Protein AF-A0A364NWC5-F1 (afdb_monomer_lite)

Secondary structure (DSSP, 8-state):
--------------TTHHHHHHHHHHHHHHHHHHHHHHHHHHHHHHHHHHHHHTS-HHHHHHTT--GGGHHHHHHH--PPPP-

Structure (mmCIF, N/CA/C/O backbone):
data_AF-A0A364NWC5-F1
#
_entry.id   AF-A0A364NWC5-F1
#
loop_
_atom_site.group_PDB
_atom_site.id
_atom_site.type_symbol
_atom_site.label_atom_id
_atom_site.label_alt_id
_atom_site.label_comp_id
_atom_site.label_asym_id
_atom_site.label_entity_id
_atom_site.label_seq_id
_atom_site.pdbx_PDB_ins_code
_atom_site.Cartn_x
_atom_site.Cartn_y
_atom_site.Cartn_z
_atom_site.occupancy
_atom_site.B_iso_or_equiv
_atom_site.auth_seq_id
_atom_site.auth_comp_id
_atom_site.auth_asym_id
_atom_site.auth_atom_id
_atom_site.pdbx_PDB_model_num
ATOM 1 N N . MET A 1 1 ? 54.167 -8.124 -65.179 1.00 39.41 1 MET A N 1
ATOM 2 C CA . MET A 1 1 ? 52.752 -8.209 -64.761 1.00 39.41 1 MET A CA 1
ATOM 3 C C . MET A 1 1 ? 52.750 -8.459 -63.260 1.00 39.41 1 MET A C 1
ATOM 5 O O . MET A 1 1 ? 53.173 -9.529 -62.853 1.00 39.41 1 MET A O 1
ATOM 9 N N . SER A 1 2 ? 52.436 -7.442 -62.452 1.00 42.88 2 SER A N 1
ATOM 10 C CA . SER A 1 2 ? 52.520 -7.491 -60.983 1.00 42.88 2 SER A CA 1
ATOM 11 C C . SER A 1 2 ? 51.105 -7.388 -60.417 1.00 42.88 2 SER A C 1
ATOM 13 O O . SER A 1 2 ? 50.410 -6.422 -60.723 1.00 42.88 2 SER A O 1
ATOM 15 N N . LEU A 1 3 ? 50.656 -8.399 -59.672 1.00 53.97 3 LEU A N 1
ATOM 16 C CA . LEU A 1 3 ? 49.344 -8.425 -59.024 1.00 53.97 3 LEU A CA 1
ATOM 17 C C . LEU A 1 3 ? 49.538 -8.085 -57.544 1.00 53.97 3 LEU A C 1
ATOM 19 O O . LEU A 1 3 ? 50.067 -8.892 -56.783 1.00 53.97 3 LEU A O 1
ATOM 23 N N . SER A 1 4 ? 49.132 -6.884 -57.139 1.00 56.00 4 SER A N 1
ATOM 24 C CA . SER A 1 4 ? 49.033 -6.517 -55.725 1.00 56.00 4 SER A CA 1
ATOM 25 C C . SER A 1 4 ? 47.781 -7.162 -55.117 1.00 56.00 4 SER A C 1
ATOM 27 O O . SER A 1 4 ? 46.700 -7.013 -55.690 1.00 56.00 4 SER A O 1
ATOM 29 N N . PRO A 1 5 ? 47.868 -7.851 -53.966 1.00 61.50 5 PRO A N 1
ATOM 30 C CA . PRO A 1 5 ? 46.684 -8.322 -53.268 1.00 61.50 5 PRO A CA 1
ATOM 31 C C . PRO A 1 5 ? 46.018 -7.149 -52.539 1.00 61.50 5 PRO A C 1
ATOM 33 O O . PRO A 1 5 ? 46.614 -6.507 -51.675 1.00 61.50 5 PRO A O 1
ATOM 36 N N . THR A 1 6 ? 44.763 -6.870 -52.885 1.00 60.12 6 THR A N 1
ATOM 37 C CA . THR A 1 6 ? 43.882 -5.994 -52.109 1.00 60.12 6 THR A CA 1
ATOM 38 C C . THR A 1 6 ? 43.592 -6.665 -50.768 1.00 60.12 6 THR A C 1
ATOM 40 O O . THR A 1 6 ? 42.836 -7.632 -50.692 1.00 60.12 6 THR A O 1
ATOM 43 N N . MET A 1 7 ? 44.206 -6.161 -49.699 1.00 46.47 7 MET A N 1
ATOM 44 C CA . MET A 1 7 ? 43.829 -6.498 -48.328 1.00 46.47 7 MET A CA 1
ATOM 45 C C . MET A 1 7 ? 42.436 -5.914 -48.056 1.00 46.47 7 MET A C 1
ATOM 47 O O . MET A 1 7 ? 42.271 -4.704 -47.920 1.00 46.47 7 MET A O 1
ATOM 51 N N . SER A 1 8 ? 41.427 -6.782 -48.019 1.00 58.41 8 SER A N 1
ATOM 52 C CA . SER A 1 8 ? 40.085 -6.438 -47.548 1.00 58.41 8 SER A CA 1
ATOM 53 C C . SER A 1 8 ? 40.145 -6.214 -46.030 1.00 58.41 8 SER A C 1
ATOM 55 O O . SER A 1 8 ? 40.689 -7.077 -45.333 1.00 58.41 8 SER A O 1
ATOM 57 N N . PRO A 1 9 ? 39.622 -5.104 -45.477 1.00 52.97 9 PRO A N 1
ATOM 58 C CA . PRO A 1 9 ? 39.556 -4.936 -44.034 1.00 52.97 9 PRO A CA 1
ATOM 59 C C . PRO A 1 9 ? 38.577 -5.971 -43.480 1.00 52.97 9 PRO A C 1
ATOM 61 O O . PRO A 1 9 ? 37.382 -5.941 -43.778 1.00 52.97 9 PRO A O 1
ATOM 64 N N . GLY A 1 10 ? 39.107 -6.919 -42.704 1.00 48.59 10 GLY A N 1
ATOM 65 C CA . GLY A 1 10 ? 38.311 -7.879 -41.955 1.00 48.59 10 GLY A CA 1
ATOM 66 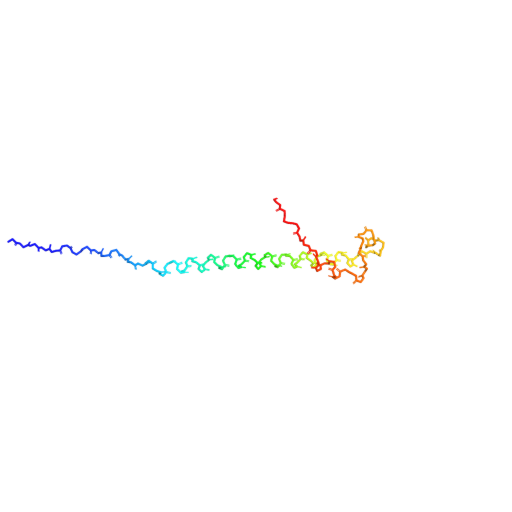C C . GLY A 1 10 ? 37.283 -7.127 -41.120 1.00 48.59 10 GLY A C 1
ATOM 67 O O . GLY A 1 10 ? 37.632 -6.297 -40.281 1.00 48.59 10 GLY A O 1
ATOM 68 N N . VAL A 1 11 ? 36.012 -7.390 -41.411 1.00 55.16 11 VAL A N 1
ATOM 69 C CA . VAL A 1 11 ? 34.865 -6.907 -40.650 1.00 55.16 11 VAL A CA 1
ATOM 70 C C . VAL A 1 11 ? 35.112 -7.228 -39.180 1.00 55.16 11 VAL A C 1
ATOM 72 O O . VAL A 1 11 ? 35.365 -8.375 -38.822 1.00 55.16 11 VAL A O 1
ATOM 75 N N . ALA A 1 12 ? 35.089 -6.184 -38.354 1.00 52.53 12 ALA A N 1
ATOM 76 C CA . ALA A 1 12 ? 35.279 -6.264 -36.919 1.00 52.53 12 ALA A CA 1
ATOM 77 C C . ALA A 1 12 ? 34.319 -7.293 -36.309 1.00 52.53 12 ALA A C 1
ATOM 79 O O . ALA A 1 12 ? 33.114 -7.050 -36.213 1.00 52.53 12 ALA A O 1
ATOM 80 N N . ASP A 1 13 ? 34.858 -8.426 -35.862 1.00 50.69 13 ASP A N 1
ATOM 81 C CA . ASP A 1 13 ? 34.117 -9.408 -35.077 1.00 50.69 13 ASP A CA 1
ATOM 82 C C . ASP A 1 13 ? 34.034 -8.938 -33.615 1.00 50.69 13 ASP A C 1
ATOM 84 O O . ASP A 1 13 ? 34.603 -9.504 -32.686 1.00 50.69 13 ASP A O 1
ATOM 88 N N . SER A 1 14 ? 33.336 -7.821 -33.404 1.00 55.41 14 SER A N 1
ATOM 89 C CA . SER A 1 14 ? 32.995 -7.292 -32.080 1.00 55.41 14 SER A CA 1
ATOM 90 C C . SER A 1 14 ? 31.682 -7.914 -31.579 1.00 55.41 14 SER A C 1
ATOM 92 O O . SER A 1 14 ? 30.804 -7.218 -31.069 1.00 55.41 14 SER A O 1
ATOM 94 N N . ALA A 1 15 ? 31.483 -9.220 -31.769 1.00 56.81 15 ALA A N 1
ATOM 95 C CA . ALA A 1 15 ? 30.196 -9.878 -31.531 1.00 56.81 15 ALA A CA 1
ATOM 96 C C . ALA A 1 15 ? 29.920 -10.420 -30.104 1.00 56.81 15 ALA A C 1
ATOM 98 O O . ALA A 1 15 ? 28.737 -10.598 -29.790 1.00 56.81 15 ALA A O 1
ATOM 99 N N . PRO A 1 16 ? 30.886 -10.641 -29.183 1.00 52.28 16 PRO A N 1
ATOM 100 C CA . PRO A 1 16 ? 30.537 -11.107 -27.837 1.00 52.28 16 PRO A CA 1
ATOM 101 C C . PRO A 1 16 ? 30.279 -9.965 -26.841 1.00 52.28 16 PRO A C 1
ATOM 103 O O . PRO A 1 16 ? 29.349 -10.043 -26.041 1.00 52.28 16 PRO A O 1
ATOM 106 N N . GLN A 1 17 ? 31.048 -8.875 -26.873 1.00 54.09 17 GLN A N 1
ATOM 107 C CA . GLN A 1 17 ? 31.028 -7.866 -25.800 1.00 54.09 17 GLN A CA 1
ATOM 108 C C . GLN A 1 17 ? 29.791 -6.948 -25.841 1.00 54.09 17 GLN A C 1
ATOM 110 O O . GLN A 1 17 ? 29.244 -6.585 -24.798 1.00 54.09 17 GLN A O 1
ATOM 115 N N . ALA A 1 18 ? 29.274 -6.653 -27.040 1.00 58.41 18 ALA A N 1
ATOM 116 C CA . ALA A 1 18 ? 28.051 -5.867 -27.219 1.00 58.41 18 ALA A CA 1
ATOM 117 C C . ALA A 1 18 ? 26.795 -6.577 -26.672 1.00 58.41 18 ALA A C 1
ATOM 119 O O . ALA A 1 18 ? 25.903 -5.929 -26.121 1.00 58.41 18 ALA A O 1
ATOM 120 N N . ARG A 1 19 ? 26.741 -7.915 -26.765 1.00 60.62 19 ARG A N 1
ATOM 121 C CA . ARG A 1 19 ? 25.608 -8.728 -26.289 1.00 60.62 19 ARG A CA 1
ATOM 122 C C . ARG A 1 19 ? 25.512 -8.744 -24.762 1.00 60.62 19 ARG A C 1
ATOM 124 O O . ARG A 1 19 ? 24.425 -8.546 -24.223 1.00 60.62 19 ARG A O 1
ATOM 131 N N . HIS A 1 20 ? 26.643 -8.876 -24.069 1.00 61.72 20 HIS A N 1
ATOM 132 C CA . HIS A 1 20 ? 26.696 -8.817 -22.603 1.00 61.72 20 HIS A CA 1
ATOM 133 C C . HIS A 1 20 ? 26.272 -7.439 -22.068 1.00 61.72 20 HIS A C 1
ATOM 135 O O . HIS A 1 20 ? 25.482 -7.345 -21.128 1.00 61.72 20 HIS A O 1
ATOM 141 N N . GLY A 1 21 ? 26.720 -6.356 -22.715 1.00 69.69 21 GLY A N 1
ATOM 142 C CA . GLY A 1 21 ? 26.315 -4.993 -22.355 1.00 69.69 21 GLY A CA 1
ATOM 143 C C . GLY A 1 21 ? 24.826 -4.707 -22.592 1.00 69.69 21 GLY A C 1
ATOM 144 O O . GLY A 1 21 ? 24.226 -3.925 -21.852 1.00 69.69 21 GLY A O 1
ATOM 145 N N . ALA A 1 22 ? 24.210 -5.340 -23.594 1.00 71.75 22 ALA A N 1
ATOM 146 C CA . ALA A 1 22 ? 22.775 -5.233 -2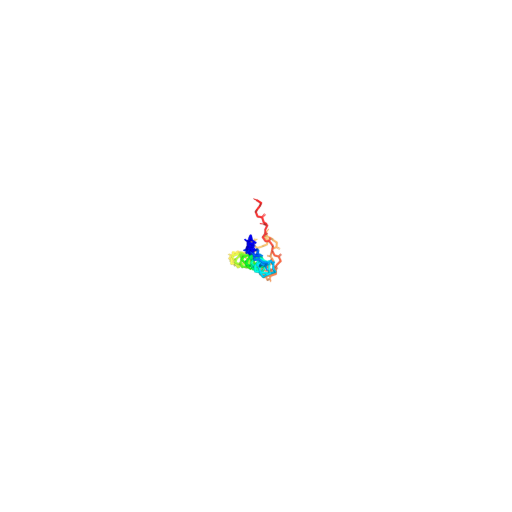3.850 1.00 71.75 22 ALA A CA 1
ATOM 147 C C . ALA A 1 22 ? 21.941 -6.002 -22.808 1.00 71.75 22 ALA A C 1
ATOM 149 O O . ALA A 1 22 ? 20.967 -5.462 -22.284 1.00 71.75 22 ALA A O 1
ATOM 150 N N . GLN A 1 23 ? 22.351 -7.221 -22.442 1.00 78.69 23 GLN A N 1
ATOM 151 C CA . GLN A 1 23 ? 21.673 -8.033 -21.422 1.00 78.69 23 GLN A CA 1
ATOM 152 C C . GLN A 1 23 ? 21.704 -7.374 -20.035 1.00 78.69 23 GLN A C 1
ATOM 154 O O . GLN A 1 23 ? 20.675 -7.312 -19.362 1.00 78.69 23 GLN A O 1
ATOM 159 N N . LEU A 1 24 ? 22.847 -6.802 -19.635 1.00 78.88 24 LEU A N 1
ATOM 160 C CA . LEU A 1 24 ? 22.979 -6.058 -18.376 1.00 78.88 24 LEU A CA 1
ATOM 161 C C . LEU A 1 24 ? 22.031 -4.853 -18.304 1.00 78.88 24 LEU A C 1
ATOM 163 O O . LEU A 1 24 ? 21.417 -4.614 -17.264 1.00 78.88 24 LEU A O 1
ATOM 167 N N . ARG A 1 25 ? 21.857 -4.115 -19.410 1.00 79.31 25 ARG A N 1
ATOM 168 C CA . ARG A 1 25 ? 20.913 -2.985 -19.473 1.00 79.31 25 ARG A CA 1
ATOM 169 C C . ARG A 1 25 ? 19.463 -3.428 -19.303 1.00 79.31 25 ARG A C 1
ATOM 171 O O . ARG A 1 25 ? 18.716 -2.762 -18.589 1.00 79.31 25 ARG A O 1
ATOM 178 N N . VAL A 1 26 ? 19.072 -4.545 -19.917 1.00 85.69 26 VAL A N 1
ATOM 179 C CA . VAL A 1 26 ? 17.724 -5.114 -19.752 1.00 85.69 26 VAL A CA 1
ATOM 180 C C . VAL A 1 26 ? 17.499 -5.537 -18.301 1.00 85.69 26 VAL A C 1
ATOM 182 O O . VAL A 1 26 ? 16.486 -5.165 -17.711 1.00 85.69 26 VAL A O 1
ATOM 185 N N . LEU A 1 27 ? 18.462 -6.240 -17.697 1.00 82.75 27 LEU A N 1
ATOM 186 C CA . LEU A 1 27 ? 18.361 -6.696 -16.309 1.00 82.75 27 LEU A CA 1
ATOM 187 C C . LEU A 1 27 ? 18.233 -5.518 -15.331 1.00 82.75 27 LEU A C 1
ATOM 189 O O . LEU A 1 27 ? 17.376 -5.533 -14.446 1.00 82.75 27 LEU A O 1
ATOM 193 N N . LEU A 1 28 ? 19.034 -4.467 -15.531 1.00 86.38 28 LEU A N 1
ATOM 194 C CA . LEU A 1 28 ? 18.962 -3.237 -14.744 1.00 86.38 28 LEU A CA 1
ATOM 195 C C . LEU A 1 28 ? 17.617 -2.521 -14.930 1.00 86.38 28 LEU A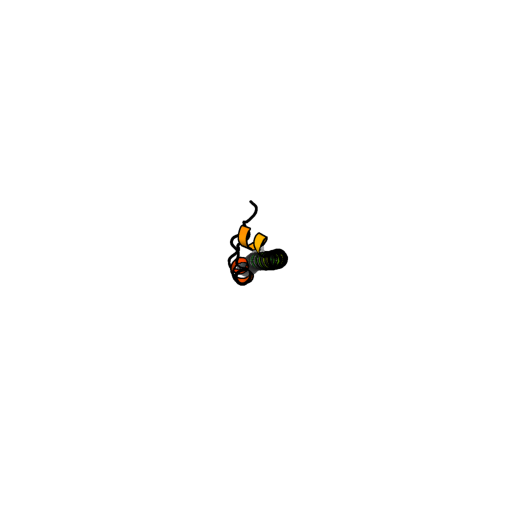 C 1
ATOM 197 O O . LEU A 1 28 ? 17.055 -2.011 -13.963 1.00 86.38 28 LEU A O 1
ATOM 201 N N . GLY A 1 29 ? 17.075 -2.517 -16.151 1.00 79.31 29 GLY A N 1
ATOM 202 C CA . GLY A 1 29 ? 15.749 -1.978 -16.450 1.00 79.31 29 GLY A CA 1
ATOM 203 C C . GLY A 1 29 ? 14.637 -2.698 -15.684 1.00 79.31 29 GLY A C 1
ATOM 204 O O . GLY A 1 29 ? 13.825 -2.047 -15.025 1.00 79.31 29 GLY A O 1
ATOM 205 N N . VAL A 1 30 ? 14.644 -4.034 -15.697 1.00 84.56 30 VAL A N 1
ATOM 206 C CA . VAL A 1 30 ? 13.676 -4.860 -14.955 1.00 84.56 30 VAL A CA 1
ATOM 207 C C . VAL A 1 30 ? 13.821 -4.650 -13.448 1.00 84.56 30 VAL A C 1
ATOM 209 O O . VAL A 1 30 ? 12.824 -4.447 -12.756 1.00 84.56 30 VAL A O 1
ATOM 212 N N . LEU A 1 31 ? 15.052 -4.645 -12.926 1.00 86.25 31 LEU A N 1
ATOM 213 C CA . LEU A 1 31 ? 15.302 -4.410 -11.504 1.00 86.25 31 LEU A CA 1
ATOM 214 C C . LEU A 1 31 ? 14.799 -3.029 -11.071 1.00 86.25 31 LEU A C 1
ATOM 216 O O . LEU A 1 31 ? 14.085 -2.921 -10.075 1.00 86.25 31 LEU A O 1
ATOM 220 N N . ARG A 1 32 ? 15.102 -1.984 -11.850 1.00 85.19 32 ARG A N 1
ATOM 221 C CA . ARG A 1 32 ? 14.620 -0.623 -11.597 1.00 85.19 32 ARG A CA 1
ATOM 222 C C . ARG A 1 32 ? 13.095 -0.573 -11.564 1.00 85.19 32 ARG A C 1
ATOM 224 O O . ARG A 1 32 ? 12.543 0.011 -10.636 1.00 85.19 32 ARG A O 1
ATOM 231 N N . GLN A 1 33 ? 12.414 -1.199 -12.524 1.00 83.25 33 GLN A N 1
ATOM 232 C CA . GLN A 1 33 ? 10.949 -1.253 -12.534 1.00 83.25 33 GLN A CA 1
ATOM 233 C C . GLN A 1 33 ? 10.391 -1.956 -11.292 1.00 83.25 33 GLN A C 1
ATOM 235 O O . GLN A 1 33 ? 9.460 -1.445 -10.673 1.00 83.25 33 GLN A O 1
ATOM 240 N N . ARG A 1 34 ? 10.986 -3.083 -10.880 1.00 84.06 34 ARG A N 1
ATOM 241 C CA . ARG A 1 34 ? 10.564 -3.808 -9.671 1.00 84.06 34 ARG A CA 1
ATOM 242 C C . ARG A 1 34 ? 10.748 -2.980 -8.404 1.00 84.06 34 ARG A C 1
ATOM 244 O O . ARG A 1 34 ? 9.862 -2.985 -7.556 1.00 84.06 34 ARG A O 1
ATOM 251 N N . ILE A 1 35 ? 11.861 -2.258 -8.286 1.00 88.69 35 ILE A N 1
ATOM 252 C CA . ILE A 1 35 ? 12.128 -1.378 -7.141 1.00 88.69 35 ILE A CA 1
ATOM 253 C C . ILE A 1 35 ? 11.123 -0.226 -7.106 1.00 88.69 35 ILE A C 1
ATOM 255 O O . ILE A 1 35 ? 10.518 0.016 -6.067 1.00 88.69 35 ILE A O 1
ATOM 259 N N . VAL A 1 36 ? 10.899 0.453 -8.235 1.00 87.00 36 VAL A N 1
ATOM 260 C CA . VAL A 1 36 ? 9.924 1.553 -8.320 1.00 87.00 36 VAL A CA 1
ATOM 261 C C . VAL A 1 36 ? 8.524 1.061 -7.955 1.00 87.00 36 VAL A C 1
ATOM 263 O O . VAL A 1 36 ? 7.842 1.706 -7.161 1.00 87.00 36 VAL A O 1
ATOM 266 N N . ALA A 1 37 ? 8.120 -0.107 -8.461 1.00 85.19 37 ALA A N 1
ATOM 267 C CA . ALA A 1 37 ? 6.849 -0.720 -8.099 1.00 85.19 37 ALA A CA 1
ATOM 268 C C . ALA A 1 37 ? 6.773 -1.027 -6.594 1.00 85.19 37 ALA A C 1
ATOM 270 O O . ALA A 1 37 ? 5.784 -0.683 -5.952 1.00 85.19 37 ALA A O 1
ATOM 271 N N . ALA A 1 38 ? 7.822 -1.612 -6.009 1.00 85.44 38 ALA A N 1
ATOM 272 C CA . ALA A 1 38 ? 7.865 -1.928 -4.581 1.00 85.44 38 ALA A CA 1
ATOM 273 C C . ALA A 1 38 ? 7.778 -0.673 -3.696 1.00 85.44 38 ALA A C 1
ATOM 275 O O . ALA A 1 38 ? 7.026 -0.660 -2.722 1.00 85.44 38 ALA A O 1
ATOM 276 N N . ILE A 1 39 ? 8.489 0.399 -4.056 1.00 88.31 39 ILE A N 1
ATOM 277 C CA . ILE A 1 39 ? 8.418 1.686 -3.350 1.00 88.31 39 ILE A CA 1
ATOM 278 C C . ILE A 1 39 ? 7.014 2.286 -3.475 1.00 88.31 39 ILE A C 1
ATOM 280 O O . ILE A 1 39 ? 6.466 2.770 -2.487 1.00 88.31 39 ILE A O 1
ATOM 284 N N . GLY A 1 40 ? 6.401 2.208 -4.659 1.00 89.00 40 GLY A N 1
ATOM 285 C CA . GLY A 1 40 ? 5.021 2.644 -4.871 1.00 89.00 40 GLY A CA 1
ATOM 286 C C . GLY A 1 40 ? 4.035 1.914 -3.956 1.00 89.00 40 GLY A C 1
ATOM 287 O O . GLY A 1 40 ? 3.222 2.554 -3.294 1.00 89.00 40 GLY A O 1
ATOM 288 N N . VAL A 1 41 ? 4.159 0.588 -3.846 1.00 90.25 41 VAL A N 1
ATOM 289 C CA . VAL A 1 41 ? 3.341 -0.230 -2.935 1.00 9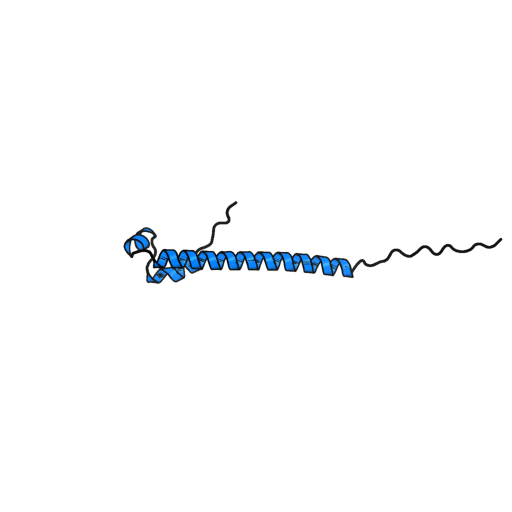0.25 41 VAL A CA 1
ATOM 290 C C . VAL A 1 41 ? 3.571 0.165 -1.475 1.00 90.25 41 VAL A C 1
ATOM 292 O O . VAL A 1 41 ? 2.607 0.274 -0.720 1.00 90.25 41 VAL A O 1
ATOM 295 N N . LEU A 1 42 ? 4.821 0.394 -1.065 1.00 90.31 42 LEU A N 1
ATOM 296 C CA . LEU A 1 42 ? 5.144 0.801 0.304 1.00 90.31 42 LEU A CA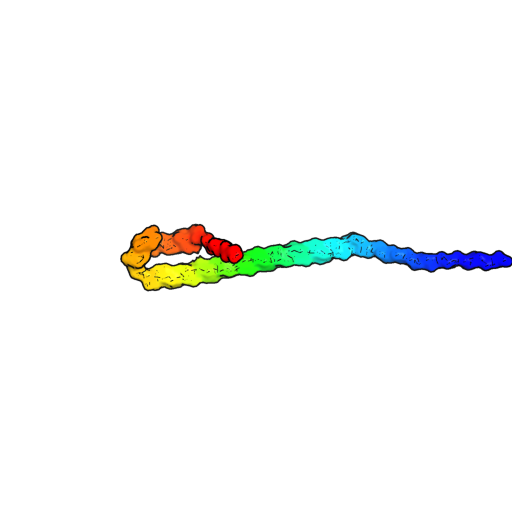 1
ATOM 297 C C . LEU A 1 42 ? 4.532 2.164 0.649 1.00 90.31 42 LEU A C 1
ATOM 299 O O . LEU A 1 42 ? 3.941 2.318 1.715 1.00 90.31 42 LEU A O 1
ATOM 303 N N . ASN A 1 43 ? 4.635 3.138 -0.255 1.00 91.81 43 ASN A N 1
ATOM 304 C CA . ASN A 1 43 ? 4.037 4.457 -0.062 1.00 91.81 43 ASN A CA 1
ATOM 305 C C . ASN A 1 43 ? 2.508 4.376 0.000 1.00 91.81 43 ASN A C 1
ATOM 307 O O . ASN A 1 43 ? 1.906 4.998 0.870 1.00 91.81 43 ASN A O 1
ATOM 311 N N . ALA A 1 44 ? 1.887 3.564 -0.860 1.00 91.44 44 ALA A N 1
ATOM 312 C CA . ALA A 1 44 ? 0.444 3.345 -0.830 1.00 91.44 44 ALA A CA 1
ATOM 313 C C . ALA A 1 44 ? -0.015 2.701 0.488 1.00 91.44 44 ALA A C 1
ATOM 31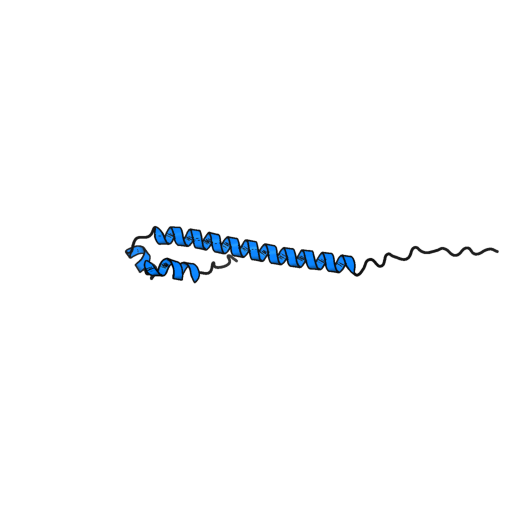5 O O . ALA A 1 44 ? -1.014 3.125 1.057 1.00 91.44 44 ALA A O 1
ATOM 316 N N . ARG A 1 45 ? 0.741 1.730 1.016 1.00 93.81 45 ARG A N 1
ATOM 317 C CA . ARG A 1 45 ? 0.468 1.124 2.329 1.00 93.81 45 ARG A CA 1
ATOM 318 C C . ARG A 1 45 ? 0.589 2.128 3.466 1.00 93.81 45 ARG A C 1
ATOM 320 O O . ARG A 1 45 ? -0.256 2.137 4.347 1.00 93.81 45 ARG A O 1
ATOM 327 N N . ARG A 1 46 ? 1.611 2.988 3.438 1.00 93.25 46 ARG A N 1
ATOM 328 C CA . ARG A 1 46 ? 1.777 4.054 4.438 1.00 93.25 46 ARG A CA 1
ATOM 329 C C . ARG A 1 46 ? 0.620 5.048 4.413 1.00 93.25 46 ARG A C 1
ATOM 331 O O . ARG A 1 46 ? 0.137 5.418 5.474 1.00 93.25 46 ARG A O 1
ATOM 338 N N . ALA A 1 47 ? 0.178 5.447 3.221 1.00 92.44 47 ALA A N 1
ATOM 339 C CA . ALA A 1 47 ? -0.986 6.313 3.070 1.00 92.44 47 ALA A CA 1
ATOM 340 C C . ALA A 1 47 ? -2.250 5.628 3.609 1.00 92.44 47 ALA A C 1
ATOM 342 O O . ALA A 1 47 ? -2.911 6.184 4.473 1.00 92.44 47 ALA A O 1
ATOM 343 N N . LEU A 1 48 ? -2.519 4.387 3.190 1.00 93.31 48 LEU A N 1
ATOM 344 C CA . LEU A 1 48 ? -3.654 3.598 3.679 1.00 93.31 48 LEU A CA 1
ATOM 345 C C . LEU A 1 48 ? -3.655 3.469 5.208 1.00 93.31 48 LEU A C 1
ATOM 347 O O . LEU A 1 48 ? -4.687 3.632 5.841 1.00 93.31 48 LEU A O 1
ATOM 351 N N . HIS A 1 49 ? -2.496 3.197 5.800 1.00 95.25 49 HIS A N 1
ATOM 352 C CA . HIS A 1 49 ? -2.345 3.106 7.246 1.00 95.25 49 HIS A CA 1
ATOM 353 C C . HIS A 1 49 ? -2.678 4.423 7.956 1.00 95.25 49 HIS A C 1
ATOM 355 O O . HIS A 1 49 ? -3.355 4.411 8.978 1.00 95.25 49 HIS A O 1
ATOM 361 N N . ALA A 1 50 ? -2.217 5.555 7.418 1.00 94.56 50 ALA A N 1
ATOM 362 C CA . ALA A 1 50 ? -2.515 6.868 7.984 1.00 94.56 50 ALA A CA 1
ATOM 363 C C . ALA A 1 50 ? -4.018 7.181 7.944 1.00 94.56 50 ALA A C 1
ATOM 365 O O . ALA A 1 50 ? -4.546 7.689 8.928 1.00 94.56 50 ALA A O 1
ATOM 366 N N . GLU A 1 51 ? -4.699 6.826 6.850 1.00 94.19 51 GLU A N 1
ATOM 367 C CA . GLU A 1 51 ? -6.155 6.963 6.741 1.00 94.19 51 GLU A CA 1
ATOM 368 C C . GLU A 1 51 ? -6.871 6.076 7.771 1.00 94.19 51 GLU A C 1
ATOM 370 O O . GLU A 1 51 ? -7.715 6.566 8.510 1.00 94.19 51 GLU A O 1
ATOM 375 N N . LEU A 1 52 ? -6.489 4.797 7.890 1.00 93.25 52 LEU A N 1
ATOM 376 C CA . LEU A 1 52 ? -7.125 3.852 8.820 1.00 93.25 52 LEU A CA 1
ATOM 377 C C . LEU A 1 52 ? -6.935 4.228 10.294 1.00 93.25 52 LEU A C 1
ATOM 379 O O . LEU A 1 52 ? -7.856 4.059 11.081 1.00 93.25 52 LEU A O 1
ATOM 383 N N . ILE A 1 53 ? -5.771 4.758 10.679 1.00 93.62 53 ILE A N 1
ATOM 384 C CA . ILE A 1 53 ? -5.554 5.262 12.047 1.00 93.62 53 ILE A CA 1
ATOM 385 C C . ILE A 1 53 ? -6.429 6.484 12.354 1.00 93.62 53 ILE A C 1
ATOM 387 O O . ILE A 1 53 ? -6.728 6.742 13.518 1.00 93.62 53 ILE A O 1
ATOM 391 N N . GLY A 1 54 ? -6.814 7.249 11.332 1.00 90.88 54 GLY A N 1
ATOM 392 C CA . GLY A 1 54 ? -7.683 8.413 11.484 1.00 90.88 54 GLY A CA 1
ATOM 393 C C . GLY A 1 54 ? -9.164 8.075 11.663 1.00 90.88 54 GLY A C 1
ATOM 394 O O . GLY A 1 54 ? -9.923 8.968 12.034 1.00 90.88 54 GLY A O 1
ATOM 395 N N . LEU A 1 55 ? -9.569 6.828 11.402 1.00 92.94 55 LEU A N 1
ATOM 396 C CA . LEU A 1 55 ? -10.957 6.383 11.508 1.00 92.94 55 LEU A CA 1
ATOM 397 C C . LEU A 1 55 ? -11.345 6.073 12.957 1.00 92.94 55 LEU A C 1
ATOM 399 O O . LEU A 1 55 ? -10.546 5.548 13.737 1.00 92.94 55 LEU A O 1
ATOM 403 N N . ASP A 1 56 ? -12.600 6.357 13.305 1.00 91.25 56 ASP A N 1
ATOM 404 C CA . ASP A 1 56 ? -13.164 5.963 14.597 1.00 91.25 56 ASP A CA 1
ATOM 405 C C . ASP A 1 56 ? -13.506 4.461 14.623 1.00 91.25 56 ASP A C 1
ATOM 407 O O . ASP A 1 56 ? -13.627 3.795 13.592 1.00 91.25 56 ASP A O 1
ATOM 411 N N . HIS A 1 57 ? -13.709 3.905 15.817 1.00 89.31 57 HIS A N 1
ATOM 412 C CA . HIS A 1 57 ? -13.944 2.476 16.018 1.00 89.31 57 HIS A CA 1
ATOM 413 C C . HIS A 1 57 ? -15.138 1.940 15.216 1.00 89.31 57 HIS A C 1
ATOM 415 O O . HIS A 1 57 ? -15.074 0.823 14.715 1.00 89.31 57 HIS A O 1
ATOM 421 N N . ARG A 1 58 ? -16.204 2.736 15.050 1.00 91.62 58 ARG A N 1
ATOM 422 C CA . ARG A 1 58 ? -17.362 2.355 14.222 1.00 91.62 58 ARG A CA 1
ATOM 423 C C . ARG A 1 58 ? -17.030 2.277 12.739 1.00 91.62 58 ARG A C 1
ATOM 425 O O . ARG A 1 58 ? -17.473 1.359 12.069 1.00 91.62 58 ARG A O 1
ATOM 432 N N . GLU A 1 59 ? -16.249 3.226 12.239 1.00 93.12 59 GLU A N 1
ATOM 433 C CA . GLU A 1 59 ? -15.853 3.257 10.830 1.00 93.12 59 GLU A CA 1
ATOM 434 C C . GLU A 1 59 ? -14.903 2.097 10.510 1.00 93.12 59 GLU A C 1
ATOM 436 O O . GLU A 1 59 ? -14.980 1.500 9.440 1.00 93.12 59 GLU A O 1
ATOM 441 N N . LEU A 1 60 ? -14.035 1.739 11.459 1.00 92.81 60 LEU A N 1
ATOM 442 C CA . LEU A 1 60 ? -13.199 0.545 11.370 1.00 92.81 60 LEU A CA 1
ATOM 443 C C . LEU A 1 60 ? -14.029 -0.748 11.412 1.00 92.81 60 LEU A C 1
ATOM 445 O O . LEU A 1 60 ? -13.779 -1.650 10.610 1.00 92.81 60 LEU A O 1
ATOM 449 N N . ASP A 1 61 ? -15.040 -0.821 12.280 1.00 93.00 61 ASP A N 1
ATOM 450 C CA . ASP A 1 61 ? -15.954 -1.968 12.380 1.00 93.00 61 ASP A CA 1
ATOM 451 C C . ASP A 1 61 ? -16.790 -2.154 11.102 1.00 93.00 61 ASP A C 1
ATOM 453 O O . ASP A 1 61 ? -16.904 -3.269 10.594 1.00 93.00 61 ASP A O 1
ATOM 457 N N . ASP A 1 62 ? -17.258 -1.062 10.489 1.00 94.56 62 ASP A N 1
ATOM 458 C CA . ASP A 1 62 ? -17.950 -1.083 9.191 1.00 94.56 62 ASP A CA 1
ATOM 459 C C . ASP A 1 62 ? -17.056 -1.634 8.060 1.00 94.56 62 ASP A C 1
ATOM 461 O O . ASP A 1 62 ? -17.541 -2.243 7.102 1.00 94.56 62 ASP A O 1
ATOM 465 N N . LEU A 1 63 ? -15.736 -1.455 8.173 1.00 90.00 63 LEU A N 1
ATOM 466 C CA . LEU A 1 63 ? -14.739 -2.041 7.271 1.00 90.00 63 LEU A CA 1
ATOM 467 C C . LEU A 1 63 ? -14.349 -3.479 7.658 1.00 90.00 63 LEU A C 1
ATOM 469 O O . LEU A 1 63 ? -13.606 -4.130 6.916 1.00 90.00 63 LEU A O 1
ATOM 473 N N . GLY A 1 64 ? -14.830 -3.984 8.796 1.00 92.44 64 GLY A N 1
ATOM 474 C CA . GLY A 1 64 ? -14.463 -5.280 9.363 1.00 92.44 64 GLY A CA 1
ATOM 475 C C . GLY A 1 64 ? -13.015 -5.338 9.857 1.00 92.44 64 GLY A C 1
ATOM 476 O O . GLY A 1 64 ? -12.399 -6.407 9.829 1.00 92.44 64 GLY A O 1
ATOM 477 N N . ILE A 1 65 ? -12.443 -4.196 10.248 1.00 91.88 65 ILE A N 1
ATOM 478 C CA . ILE A 1 65 ? -11.059 -4.066 10.708 1.00 91.88 65 ILE A CA 1
ATOM 479 C C . ILE A 1 65 ? -11.068 -3.786 12.210 1.00 91.88 65 ILE A C 1
ATOM 481 O O . ILE A 1 65 ? -11.590 -2.776 12.665 1.00 91.88 65 ILE A O 1
ATOM 485 N N . ASP A 1 66 ? -10.427 -4.654 12.989 1.00 91.94 66 ASP A N 1
ATOM 486 C CA . ASP A 1 66 ? -10.172 -4.370 14.401 1.00 91.94 66 ASP A CA 1
ATOM 487 C C . ASP A 1 66 ? -9.090 -3.274 14.543 1.00 91.94 66 ASP A C 1
ATOM 489 O O . ASP A 1 66 ? -8.116 -3.296 13.779 1.00 91.94 66 ASP A O 1
ATOM 493 N N . PRO A 1 67 ? -9.178 -2.348 15.520 1.00 86.12 67 PRO A N 1
ATOM 494 C CA . PRO A 1 67 ? -8.155 -1.318 15.729 1.00 86.12 67 PRO A CA 1
ATOM 495 C C . PRO A 1 67 ? -6.738 -1.872 15.933 1.00 86.12 67 PRO A C 1
ATOM 497 O O . PRO A 1 67 ? -5.770 -1.285 15.453 1.00 86.12 67 PRO A O 1
ATOM 500 N N . GLY A 1 68 ? -6.592 -3.020 16.601 1.00 90.12 68 GLY A N 1
ATOM 501 C CA . GLY A 1 68 ? -5.313 -3.723 16.747 1.00 90.12 68 GLY A CA 1
ATOM 502 C C . GLY A 1 68 ? -4.900 -4.509 15.497 1.00 90.12 68 GLY A C 1
ATOM 503 O O . GLY A 1 68 ? -3.762 -4.964 15.393 1.00 90.12 68 GLY A O 1
ATOM 504 N N . GLY A 1 69 ? -5.811 -4.669 14.535 1.00 91.56 69 GLY A N 1
ATOM 505 C CA . GLY A 1 69 ? -5.619 -5.377 13.273 1.00 91.56 69 GLY A CA 1
ATOM 506 C C . GLY A 1 69 ? -5.171 -4.501 12.099 1.00 91.56 69 GLY A C 1
ATOM 507 O O . GLY A 1 69 ? -4.873 -5.053 11.037 1.00 91.56 69 GLY A O 1
ATOM 508 N N . ILE A 1 70 ? -5.085 -3.174 12.262 1.00 93.31 70 ILE A N 1
ATOM 509 C CA . ILE A 1 70 ? -4.743 -2.228 11.181 1.00 93.31 70 ILE A CA 1
ATOM 510 C C . ILE A 1 70 ? -3.406 -2.591 10.517 1.00 93.31 70 ILE A C 1
ATOM 512 O O . ILE A 1 70 ? -3.338 -2.701 9.290 1.00 93.31 70 ILE A O 1
ATOM 516 N N . ASP A 1 71 ? -2.360 -2.851 11.306 1.00 93.44 71 ASP A N 1
ATOM 517 C CA . ASP A 1 71 ? -1.038 -3.233 10.788 1.00 93.44 71 ASP A CA 1
ATOM 518 C C . ASP A 1 71 ? -1.099 -4.517 9.950 1.00 93.44 71 ASP A C 1
ATOM 520 O O . ASP A 1 71 ? -0.542 -4.595 8.850 1.00 93.44 71 ASP A O 1
ATOM 524 N N . GLY A 1 72 ? -1.823 -5.523 10.449 1.00 92.88 72 GLY A N 1
ATOM 525 C CA . GLY A 1 72 ? -2.017 -6.798 9.763 1.00 92.88 72 GLY A CA 1
ATOM 526 C C . GLY A 1 72 ? -2.788 -6.634 8.454 1.00 92.88 72 GLY A C 1
ATOM 527 O O . GLY A 1 72 ? -2.387 -7.179 7.421 1.00 92.88 72 GLY A O 1
ATOM 528 N N . PHE A 1 73 ? -3.848 -5.826 8.469 1.00 93.62 73 PHE A N 1
ATOM 529 C CA . PHE A 1 73 ? -4.638 -5.507 7.286 1.00 93.62 73 PHE A CA 1
ATOM 530 C C . PHE A 1 73 ? -3.791 -4.799 6.223 1.00 93.62 73 PHE A C 1
ATOM 532 O O . PHE A 1 73 ? -3.722 -5.251 5.076 1.00 93.62 73 PHE A O 1
ATOM 539 N N . VAL A 1 74 ? -3.071 -3.738 6.601 1.00 94.25 74 VAL A N 1
ATOM 540 C CA . VAL A 1 74 ? -2.206 -2.983 5.685 1.00 94.25 74 VAL A CA 1
ATOM 541 C C . VAL A 1 74 ? -1.084 -3.861 5.141 1.00 94.25 74 VAL A C 1
ATOM 543 O O . VAL A 1 74 ? -0.727 -3.705 3.973 1.00 94.25 74 VAL A O 1
ATOM 546 N N . ALA A 1 75 ? -0.541 -4.799 5.926 1.00 91.50 75 ALA A N 1
ATOM 547 C CA . ALA A 1 75 ? 0.474 -5.767 5.501 1.00 91.50 75 ALA A CA 1
ATOM 548 C C . ALA A 1 75 ? -0.073 -6.855 4.552 1.00 91.50 75 ALA A C 1
ATOM 550 O O . ALA A 1 75 ? 0.642 -7.305 3.648 1.00 91.50 75 ALA A O 1
ATOM 551 N N . ALA A 1 76 ? -1.344 -7.231 4.668 1.00 91.50 76 ALA A N 1
ATOM 552 C CA . ALA A 1 76 ? -1.994 -8.176 3.760 1.00 91.50 76 ALA A CA 1
ATOM 553 C C . ALA A 1 76 ? -2.519 -7.514 2.471 1.00 91.50 76 ALA A C 1
ATOM 555 O O . ALA A 1 76 ? -2.584 -8.165 1.423 1.00 91.50 76 ALA A O 1
ATOM 556 N N . TRP A 1 77 ? -2.848 -6.220 2.525 1.00 92.75 77 TRP A N 1
ATOM 557 C CA . TRP A 1 77 ? -3.429 -5.470 1.414 1.00 92.75 77 TRP A CA 1
ATOM 558 C C . TRP A 1 77 ? -2.538 -5.478 0.167 1.00 92.75 77 TRP A C 1
ATOM 560 O O . TRP A 1 77 ? -1.318 -5.322 0.245 1.00 92.75 77 TRP A O 1
ATOM 570 N N . LYS A 1 78 ? -3.134 -5.642 -1.017 1.00 87.44 78 LYS A N 1
ATOM 571 C CA . LYS A 1 78 ? -2.424 -5.579 -2.301 1.00 87.44 78 LYS A CA 1
ATOM 572 C C . LYS A 1 78 ? -3.107 -4.553 -3.203 1.00 87.44 78 LYS A C 1
ATOM 574 O O . LYS A 1 78 ? -4.308 -4.681 -3.429 1.00 87.44 78 LYS A O 1
ATOM 579 N N . PRO A 1 79 ? -2.370 -3.576 -3.755 1.00 81.00 79 PRO A N 1
ATOM 580 C CA . PRO A 1 79 ? -2.955 -2.637 -4.694 1.00 81.00 79 PRO A CA 1
ATOM 581 C C . PRO A 1 79 ? -3.381 -3.371 -5.963 1.00 81.00 79 PRO A C 1
ATOM 583 O O . PRO A 1 79 ? -2.591 -4.100 -6.569 1.00 81.00 79 PRO A O 1
ATOM 586 N N . THR A 1 80 ? -4.627 -3.161 -6.373 1.00 79.94 80 THR A N 1
ATOM 587 C CA . THR A 1 80 ? -5.124 -3.662 -7.651 1.00 79.94 80 THR A CA 1
ATOM 588 C C . THR A 1 80 ? -4.421 -2.898 -8.775 1.00 79.94 80 THR A C 1
ATOM 590 O O . THR A 1 80 ? -4.482 -1.664 -8.791 1.00 79.94 80 THR A O 1
ATOM 593 N N . PRO A 1 81 ? -3.746 -3.576 -9.721 1.00 69.12 81 PRO A N 1
ATOM 594 C CA . PRO A 1 81 ? -3.174 -2.894 -10.871 1.00 69.12 81 PRO A CA 1
ATOM 595 C C . PRO A 1 81 ? -4.313 -2.262 -11.677 1.00 69.12 81 PRO A C 1
ATOM 597 O O . PRO A 1 81 ? -5.214 -2.966 -12.138 1.00 69.12 81 PRO A O 1
ATOM 600 N N . ARG A 1 82 ? -4.294 -0.931 -11.823 1.00 60.78 82 ARG A N 1
ATOM 601 C CA . ARG A 1 82 ? -5.181 -0.248 -12.771 1.00 60.78 82 ARG A CA 1
ATOM 602 C C . ARG A 1 82 ? -4.790 -0.722 -14.173 1.00 60.78 82 ARG A C 1
ATOM 604 O O . ARG A 1 82 ? -3.633 -0.554 -14.558 1.00 60.78 82 ARG A O 1
ATOM 611 N N . ARG A 1 83 ? -5.721 -1.403 -14.849 1.00 49.41 83 ARG A N 1
ATOM 612 C CA . ARG A 1 83 ? -5.593 -1.798 -16.258 1.00 49.41 83 ARG A CA 1
ATOM 613 C C . ARG A 1 83 ? -5.619 -0.578 -17.165 1.00 49.41 83 ARG A C 1
ATOM 615 O O . ARG A 1 83 ? -6.328 0.386 -16.804 1.00 49.41 83 ARG A O 1
#

Sequence (83 aa):
MSLSPTMSPGVADSAPQARHGAQLRVLLGVLRQRIVAAIGVLNARRALHAELIGLDHRELDDLGIDPGGIDGFVAAWKPTPRR

Radius of gyration: 29.16 Å; chains: 1; bounding box: 71×20×82 Å

Organism: NCBI:txid2053833

pLDDT: mean 79.27, std 16.33, range [39.41, 95.25]

Foldseek 3Di:
DDDDDDDDPPDDPPPPPVVVVVVVVVVVVVVVVVVVVVVVLVVVLVVQLVVQQVDDQVVCVVVVHHPVCSVVCSVPDDDDPDD